Protein AF-A0A1H8HTA5-F1 (afdb_monomer)

Sequence (88 aa):
MKKYIILLLMLILKLDVIACEACKKQQPAGFGGITHGAGPDSNWDYLIVFVMVIITLYVLVATIKCFIKPGEKNEEHIKRMILNDLKP

Secondary structure (DSSP, 8-state):
-HHHHHHHHHHHTT------HHHHHHSPTTTBTTB-SPPPSSHHHHHHHHHHHHHHHHHHHHHHHHHHS-----TTSHHHHHHHTT--

Radius of gyration: 21.72 Å; Cα contacts (8 Å, |Δi|>4): 30; chains: 1; bounding box: 42×36×56 Å

Solvent-accessible surface area (backbone atoms only — not comparable to full-atom values): 5472 Å² total; per-residue (Å²): 111,70,70,57,53,51,51,53,51,58,58,61,73,63,71,80,73,83,71,52,75,70,56,56,72,46,25,33,92,92,45,55,91,77,54,82,61,69,45,73,93,45,76,64,48,52,52,51,53,53,52,49,52,54,52,50,52,51,51,51,50,51,50,52,45,44,71,78,54,61,85,72,82,57,72,85,38,71,69,47,45,64,62,55,72,70,60,132

Structure (mmCIF, N/CA/C/O backbone):
data_AF-A0A1H8HTA5-F1
#
_entry.id   AF-A0A1H8HTA5-F1
#
loop_
_atom_site.group_PDB
_atom_site.id
_atom_site.type_symbol
_atom_site.label_atom_id
_atom_site.label_alt_id
_atom_site.label_comp_id
_atom_site.label_asym_id
_atom_site.label_entity_id
_atom_site.label_seq_id
_atom_site.pdbx_PDB_ins_code
_atom_site.Cartn_x
_atom_site.Cartn_y
_atom_site.Cartn_z
_atom_site.occupancy
_atom_site.B_iso_or_equiv
_atom_site.auth_seq_id
_atom_site.auth_comp_id
_atom_site.auth_asym_id
_atom_site.auth_atom_id
_atom_site.pdbx_PDB_model_num
ATOM 1 N N . MET A 1 1 ? -17.597 20.728 3.703 1.00 60.91 1 MET A N 1
ATOM 2 C CA . MET A 1 1 ? -17.558 19.492 2.888 1.00 60.91 1 MET A CA 1
ATOM 3 C C . MET A 1 1 ? -17.058 19.747 1.464 1.00 60.91 1 MET A C 1
ATOM 5 O O . MET A 1 1 ? -15.973 19.289 1.143 1.00 60.91 1 MET A O 1
ATOM 9 N N . LYS A 1 2 ? -17.755 20.551 0.642 1.00 74.50 2 LYS A N 1
ATOM 10 C CA . LYS A 1 2 ? -17.408 20.802 -0.779 1.00 74.50 2 LYS A CA 1
ATOM 11 C C . LYS A 1 2 ? -15.963 21.278 -1.026 1.00 74.50 2 LYS A C 1
ATOM 13 O O . LYS A 1 2 ? -15.301 20.764 -1.914 1.00 74.50 2 LYS A O 1
ATOM 18 N N . LYS A 1 3 ? -15.441 22.182 -0.184 1.00 81.56 3 LYS A N 1
ATOM 19 C CA . LYS A 1 3 ? -14.049 22.675 -0.264 1.00 81.56 3 LYS A CA 1
ATOM 20 C C . LYS A 1 3 ? -12.984 21.591 -0.046 1.00 81.56 3 LYS A C 1
ATOM 22 O O . LYS A 1 3 ? -11.954 21.620 -0.701 1.00 81.56 3 LYS A O 1
ATOM 27 N N . TYR A 1 4 ? -13.255 20.618 0.826 1.00 91.44 4 TYR A N 1
ATOM 28 C CA . TYR A 1 4 ? -12.342 19.499 1.081 1.00 91.44 4 TYR A CA 1
ATOM 29 C C . TYR 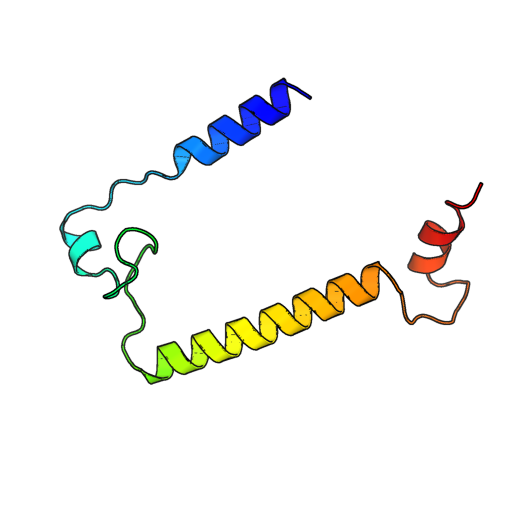A 1 4 ? -12.406 18.459 -0.038 1.00 91.44 4 TYR A C 1
ATOM 31 O O . TYR A 1 4 ? -11.384 17.890 -0.387 1.00 91.44 4 TYR A O 1
ATOM 39 N N . ILE A 1 5 ? -13.581 18.273 -0.651 1.00 90.56 5 ILE A N 1
ATOM 40 C CA . ILE A 1 5 ? -13.748 17.424 -1.841 1.00 90.56 5 ILE A CA 1
ATOM 41 C C . ILE A 1 5 ? -12.989 18.019 -3.032 1.00 90.56 5 ILE A C 1
ATOM 43 O O . ILE A 1 5 ? -12.282 17.302 -3.726 1.00 90.56 5 ILE A O 1
ATOM 47 N N . ILE A 1 6 ? -13.084 19.336 -3.237 1.00 89.44 6 ILE A N 1
ATOM 48 C CA . ILE A 1 6 ? -12.341 20.037 -4.293 1.00 89.44 6 ILE A CA 1
ATOM 49 C C . ILE A 1 6 ? -10.831 19.970 -4.031 1.00 89.44 6 ILE A C 1
ATOM 51 O O . ILE A 1 6 ? -10.068 19.707 -4.953 1.00 89.44 6 ILE A O 1
ATOM 55 N N . LEU A 1 7 ? -10.394 20.143 -2.779 1.00 89.62 7 LEU A N 1
ATOM 56 C CA . LEU A 1 7 ? -8.984 20.019 -2.402 1.00 89.62 7 LEU A CA 1
ATOM 57 C C . LEU A 1 7 ? -8.449 18.595 -2.629 1.00 89.62 7 LEU A C 1
ATOM 59 O O . LEU A 1 7 ? -7.363 18.430 -3.175 1.00 89.62 7 LEU A O 1
ATOM 63 N N . LEU A 1 8 ? -9.229 17.577 -2.255 1.00 87.75 8 LEU A N 1
ATOM 64 C CA . LEU A 1 8 ? -8.900 16.171 -2.485 1.00 87.75 8 LEU A CA 1
ATOM 65 C C . LEU A 1 8 ? -8.811 15.862 -3.987 1.00 87.75 8 LEU A C 1
ATOM 67 O O . LEU A 1 8 ? -7.862 15.221 -4.426 1.00 87.75 8 LEU A O 1
ATOM 71 N N . LEU A 1 9 ? -9.749 16.381 -4.784 1.00 85.88 9 LEU A N 1
ATOM 72 C CA . LEU A 1 9 ? -9.749 16.242 -6.240 1.00 85.88 9 LEU A CA 1
ATOM 73 C C . LEU A 1 9 ? -8.521 16.911 -6.879 1.00 85.88 9 LEU A C 1
ATOM 75 O O . LEU A 1 9 ? -7.873 16.313 -7.732 1.00 85.88 9 LEU A O 1
ATOM 79 N N . MET A 1 10 ? -8.157 18.119 -6.439 1.00 83.00 10 MET A N 1
ATOM 80 C CA . MET A 1 10 ? -6.960 18.813 -6.929 1.00 83.00 10 MET A CA 1
ATOM 81 C C . MET A 1 10 ? -5.660 18.091 -6.554 1.00 83.00 10 MET A C 1
ATOM 83 O O . MET A 1 10 ? -4.688 18.190 -7.296 1.00 83.00 10 MET A O 1
ATOM 87 N N . LEU A 1 11 ? -5.627 17.373 -5.427 1.00 81.00 11 LEU A N 1
ATOM 88 C CA . LEU A 1 11 ? -4.464 16.586 -5.014 1.00 81.00 11 LEU A CA 1
ATOM 89 C C . LEU A 1 11 ? -4.276 15.342 -5.896 1.00 81.00 11 LEU A C 1
ATOM 91 O O . LEU A 1 11 ? -3.151 15.025 -6.269 1.00 81.00 11 LEU A O 1
ATOM 95 N N . ILE A 1 12 ? -5.374 14.682 -6.276 1.00 79.81 12 ILE A N 1
ATOM 96 C CA . ILE A 1 12 ? -5.362 13.500 -7.154 1.00 79.81 12 ILE A CA 1
ATOM 97 C C . ILE A 1 12 ? -4.937 13.879 -8.582 1.00 79.81 12 ILE A C 1
ATOM 99 O O . ILE A 1 12 ? -4.179 13.157 -9.219 1.00 79.81 12 ILE A O 1
ATOM 103 N N . LEU A 1 13 ? -5.351 15.048 -9.076 1.00 74.56 13 LEU A N 1
ATOM 104 C CA . LEU A 1 13 ? -5.025 15.515 -10.432 1.00 74.56 13 LEU A CA 1
ATOM 105 C C . LEU A 1 13 ? -3.546 15.908 -10.635 1.00 74.56 13 LEU A C 1
ATOM 107 O O . LEU A 1 13 ? -3.150 16.200 -11.758 1.00 74.56 13 LEU A O 1
ATOM 111 N N . LYS A 1 14 ? -2.715 15.931 -9.582 1.00 68.50 14 LYS A N 1
ATOM 112 C CA . LYS A 1 14 ? -1.267 16.207 -9.687 1.00 68.50 14 LYS A CA 1
ATOM 113 C C . LYS A 1 14 ? -0.399 14.964 -9.912 1.00 68.50 14 LYS A C 1
ATOM 115 O O . LYS A 1 14 ? 0.822 15.088 -9.918 1.00 68.50 14 LYS A O 1
ATOM 120 N N . LEU A 1 15 ? -0.994 13.781 -10.054 1.00 63.31 15 LEU A N 1
ATOM 121 C CA . LEU A 1 15 ? -0.249 12.517 -10.105 1.00 63.31 15 LEU A CA 1
ATOM 122 C C . LEU A 1 15 ? 0.493 12.271 -11.432 1.00 63.31 15 LEU A C 1
ATOM 124 O O . LEU A 1 15 ? 1.360 11.400 -11.478 1.00 63.31 15 LEU A O 1
ATOM 128 N N . ASP A 1 16 ? 0.237 13.059 -12.478 1.00 58.38 16 ASP 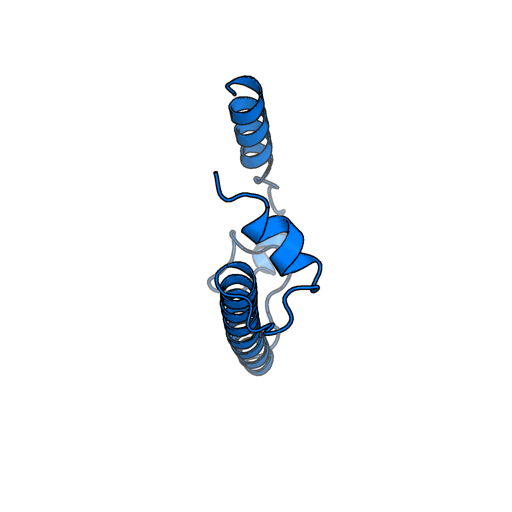A N 1
ATOM 129 C CA . ASP A 1 16 ? 0.858 12.854 -13.789 1.00 58.38 16 ASP A CA 1
ATOM 130 C C . ASP A 1 16 ? 2.214 13.564 -13.903 1.00 58.38 16 ASP A C 1
ATOM 132 O O . ASP A 1 16 ? 2.359 14.640 -14.488 1.00 58.38 16 ASP A O 1
ATOM 136 N N . VAL A 1 17 ? 3.246 12.936 -13.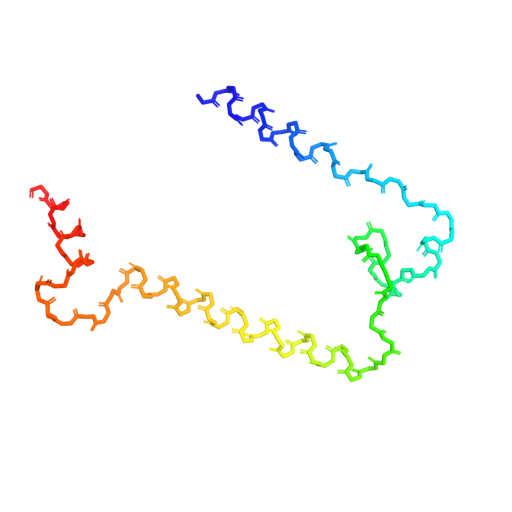338 1.00 63.00 17 VAL A N 1
ATOM 137 C CA . VAL A 1 17 ? 4.641 13.299 -13.610 1.00 63.00 17 VAL A CA 1
ATOM 138 C C . VAL A 1 17 ? 5.075 12.575 -14.884 1.00 63.00 17 VAL A C 1
ATOM 140 O O . VAL A 1 17 ? 5.306 11.368 -14.891 1.00 63.00 17 VAL A O 1
ATOM 143 N N . ILE A 1 18 ? 5.167 13.318 -15.988 1.00 69.50 18 ILE A N 1
ATOM 144 C CA . ILE A 1 18 ? 5.599 12.799 -17.291 1.00 69.50 18 ILE A CA 1
ATOM 145 C C . ILE A 1 18 ? 7.039 12.279 -17.169 1.00 69.50 18 ILE A C 1
ATOM 147 O O . ILE A 1 18 ? 7.977 13.052 -16.973 1.00 69.50 18 ILE A O 1
ATOM 151 N N . ALA A 1 19 ? 7.226 10.965 -17.295 1.00 67.44 19 ALA A N 1
ATOM 152 C CA . ALA A 1 19 ? 8.552 10.355 -17.321 1.00 67.44 19 ALA A CA 1
ATOM 153 C C . ALA A 1 19 ? 9.269 10.665 -18.649 1.00 67.44 19 ALA A C 1
ATOM 155 O O . ALA A 1 19 ? 8.676 10.545 -19.726 1.00 67.44 19 ALA A O 1
ATOM 156 N N . CYS A 1 20 ? 10.557 11.025 -18.592 1.00 78.50 20 CYS A N 1
ATOM 157 C CA .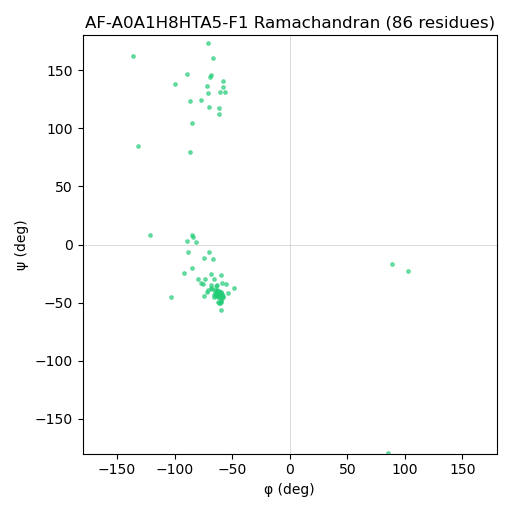 CYS A 1 20 ? 11.382 11.152 -19.795 1.00 78.50 20 CYS A CA 1
ATOM 158 C C . CYS A 1 20 ? 11.604 9.777 -20.458 1.00 78.50 20 CYS A C 1
ATOM 160 O O . CYS A 1 20 ? 11.467 8.734 -19.816 1.00 78.50 20 CYS A O 1
ATOM 162 N N . GLU A 1 21 ? 11.976 9.758 -21.740 1.00 79.25 21 GLU A N 1
ATOM 163 C CA . GLU A 1 21 ? 12.193 8.516 -22.506 1.00 79.25 21 GLU A CA 1
ATOM 164 C C . GLU A 1 21 ? 13.214 7.566 -21.854 1.00 79.25 21 GLU A C 1
ATOM 166 O O . GLU A 1 21 ? 13.048 6.348 -21.902 1.00 79.25 21 GLU A O 1
ATOM 171 N N . ALA A 1 22 ? 14.243 8.107 -21.192 1.00 80.31 22 ALA A N 1
ATOM 172 C CA . ALA A 1 22 ? 15.211 7.302 -20.448 1.00 80.31 22 ALA A CA 1
ATOM 173 C C . ALA A 1 22 ? 14.565 6.605 -19.238 1.00 80.31 22 ALA A C 1
ATOM 175 O O . ALA A 1 22 ? 14.750 5.403 -19.056 1.00 80.31 22 ALA A O 1
ATOM 176 N N . CYS A 1 23 ? 13.748 7.329 -18.465 1.00 78.06 23 CYS A N 1
ATOM 177 C CA . CYS A 1 23 ? 13.022 6.765 -17.330 1.00 78.06 23 CYS A CA 1
ATOM 178 C C . CYS A 1 23 ? 12.026 5.690 -17.775 1.00 78.06 23 CYS A C 1
ATOM 180 O O . CYS A 1 23 ? 11.957 4.651 -17.133 1.00 78.06 23 CYS A O 1
ATOM 182 N N . LYS A 1 24 ? 11.310 5.883 -18.894 1.00 77.81 24 LYS A N 1
ATOM 183 C CA . LYS A 1 24 ? 10.371 4.876 -19.425 1.00 77.81 24 LYS A CA 1
ATOM 184 C C . LYS A 1 24 ? 11.047 3.543 -19.749 1.00 77.81 24 LYS A C 1
ATOM 186 O O . LYS A 1 24 ? 10.492 2.492 -19.453 1.00 77.81 24 LYS A O 1
ATOM 191 N N . LYS A 1 25 ? 12.252 3.576 -20.331 1.00 80.38 25 LYS A N 1
ATOM 192 C CA . LYS A 1 25 ? 13.014 2.362 -20.683 1.00 80.38 25 LYS A CA 1
ATOM 193 C C . LYS A 1 25 ? 13.509 1.577 -19.469 1.00 80.38 25 LYS A C 1
ATOM 195 O O . LYS A 1 25 ? 13.750 0.383 -19.595 1.00 80.38 25 LYS A O 1
ATOM 200 N N . GLN A 1 26 ? 13.684 2.241 -18.329 1.00 79.38 26 GLN A N 1
ATOM 201 C CA . GLN A 1 26 ? 14.117 1.610 -17.081 1.00 79.38 26 GLN A CA 1
ATOM 202 C C . GLN A 1 26 ? 12.950 1.080 -16.238 1.00 79.38 26 GLN A C 1
ATOM 204 O O . GLN A 1 26 ? 13.187 0.431 -15.221 1.00 79.38 26 GLN A O 1
ATOM 209 N N . GLN A 1 27 ? 11.699 1.343 -16.629 1.00 79.94 27 GLN A N 1
ATOM 210 C CA . GLN A 1 27 ? 10.552 0.842 -15.883 1.00 79.94 27 GLN A CA 1
ATOM 211 C C . GLN A 1 27 ? 10.433 -0.690 -15.996 1.00 79.94 27 GLN A C 1
ATOM 213 O O . GLN A 1 27 ? 10.727 -1.258 -17.050 1.00 79.94 27 GLN A O 1
ATOM 218 N N . PRO A 1 28 ? 9.964 -1.369 -14.934 1.00 80.44 28 PRO A N 1
ATOM 219 C CA . PRO A 1 28 ? 9.766 -2.815 -14.936 1.00 80.44 28 PRO A CA 1
ATOM 220 C C . PRO A 1 28 ? 8.815 -3.280 -16.044 1.00 80.44 28 PRO A C 1
ATOM 222 O O . PRO A 1 28 ? 7.762 -2.677 -16.285 1.00 80.44 28 PRO A O 1
ATOM 225 N N . ALA A 1 29 ? 9.149 -4.416 -16.660 1.00 70.75 29 ALA A N 1
ATOM 226 C CA . ALA A 1 29 ? 8.279 -5.084 -17.619 1.00 70.75 29 ALA A CA 1
ATOM 227 C C . ALA A 1 29 ? 6.960 -5.487 -16.928 1.00 70.75 29 ALA A C 1
ATOM 229 O O . ALA A 1 29 ? 6.959 -6.258 -15.974 1.00 70.75 29 ALA A O 1
ATOM 230 N N . GLY A 1 30 ? 5.837 -4.927 -17.389 1.00 73.31 30 GLY A N 1
ATOM 231 C CA . GLY A 1 30 ? 4.493 -5.191 -16.854 1.00 73.31 30 GLY A CA 1
ATOM 232 C C . GLY A 1 30 ? 3.910 -4.099 -15.949 1.00 73.31 30 GLY A C 1
ATOM 233 O O . GLY A 1 30 ? 2.691 -3.983 -15.882 1.00 73.31 30 GLY A O 1
ATOM 234 N N . PHE A 1 31 ? 4.741 -3.252 -15.326 1.00 73.81 31 PHE A N 1
ATOM 235 C CA . PHE A 1 31 ? 4.282 -2.144 -14.463 1.00 73.81 31 PHE A CA 1
ATOM 236 C C . PHE A 1 31 ? 4.748 -0.754 -14.934 1.00 73.81 31 PHE A C 1
ATOM 238 O O . PHE A 1 31 ? 4.540 0.253 -14.248 1.00 73.81 31 PHE A O 1
ATOM 245 N N . GLY A 1 32 ? 5.344 -0.678 -16.128 1.00 74.56 32 GLY A N 1
ATOM 246 C CA . GLY A 1 32 ? 5.699 0.581 -16.778 1.00 74.56 32 GLY A CA 1
ATOM 247 C C . GLY A 1 32 ? 4.498 1.512 -16.944 1.00 74.56 32 GLY A C 1
ATOM 248 O O . GLY A 1 32 ? 3.424 1.101 -17.372 1.00 74.56 32 GLY A O 1
ATOM 249 N N . GLY A 1 33 ? 4.680 2.772 -16.552 1.00 74.19 33 GLY A N 1
ATOM 250 C CA . GLY A 1 33 ? 3.629 3.791 -16.487 1.00 74.19 33 GLY A CA 1
ATOM 251 C C . GLY A 1 33 ? 2.861 3.851 -15.160 1.00 74.19 33 GLY A C 1
ATOM 252 O O . GLY A 1 33 ? 2.247 4.876 -14.890 1.00 74.19 33 GLY A O 1
ATOM 253 N N . ILE A 1 34 ? 2.932 2.815 -14.314 1.00 75.75 34 ILE A N 1
ATOM 254 C CA . ILE A 1 34 ? 2.283 2.784 -12.988 1.00 75.75 34 ILE A CA 1
ATOM 255 C C . ILE A 1 34 ? 3.317 3.013 -11.884 1.00 75.75 34 ILE A C 1
ATOM 257 O O . ILE A 1 34 ? 3.097 3.793 -10.958 1.00 75.75 34 ILE A O 1
ATOM 261 N N . THR A 1 35 ? 4.462 2.335 -11.977 1.00 72.31 35 THR A N 1
ATOM 262 C CA . THR A 1 35 ? 5.533 2.429 -10.982 1.00 72.31 35 THR A CA 1
ATOM 263 C C . THR A 1 35 ? 6.629 3.379 -11.451 1.00 72.31 35 THR A C 1
ATOM 265 O O . THR A 1 35 ? 7.031 3.368 -12.617 1.00 72.31 35 THR A O 1
ATOM 268 N N . HIS A 1 36 ? 7.133 4.201 -10.535 1.00 73.69 36 HIS A N 1
ATOM 269 C CA . HIS A 1 36 ? 8.290 5.059 -10.767 1.00 73.69 36 HIS A CA 1
ATOM 270 C C . HIS A 1 36 ? 9.578 4.308 -10.411 1.00 73.69 36 HIS A C 1
ATOM 272 O O . HIS A 1 36 ? 9.593 3.518 -9.471 1.00 73.69 36 HIS A O 1
ATOM 278 N N . GLY A 1 37 ? 10.660 4.587 -11.141 1.00 71.50 37 GLY A N 1
ATOM 279 C CA . GLY A 1 37 ? 11.975 3.997 -10.883 1.00 71.50 37 GLY A CA 1
ATOM 280 C C . GLY A 1 37 ? 12.204 2.635 -11.541 1.00 71.50 37 GLY A C 1
ATOM 281 O O . GLY A 1 37 ? 11.360 2.124 -12.283 1.00 71.50 37 GLY A O 1
ATOM 282 N N . ALA A 1 38 ? 13.396 2.092 -11.29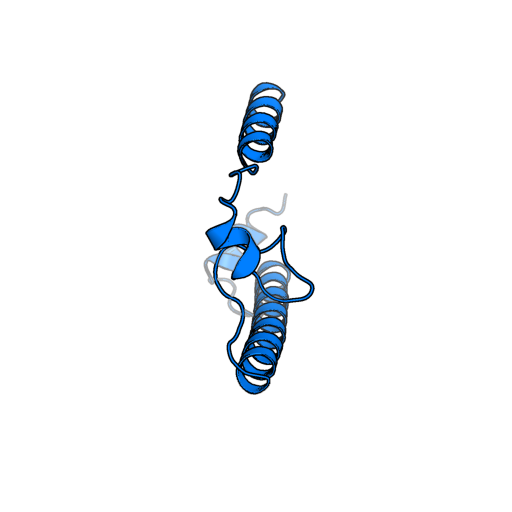1 1.00 77.81 38 ALA A N 1
ATOM 283 C CA . ALA A 1 38 ? 13.797 0.782 -11.779 1.00 77.81 38 ALA A CA 1
ATOM 284 C C . ALA A 1 38 ? 13.011 -0.327 -11.071 1.00 77.81 38 ALA A C 1
ATOM 286 O O . ALA A 1 38 ? 12.675 -0.225 -9.889 1.00 77.81 38 ALA A O 1
ATOM 287 N N . GLY A 1 39 ? 12.705 -1.378 -11.828 1.00 79.31 39 GLY A N 1
ATOM 288 C CA . GLY A 1 39 ? 12.105 -2.589 -11.290 1.00 79.31 39 GLY A CA 1
ATOM 289 C C . GLY A 1 39 ? 13.077 -3.398 -10.430 1.00 79.31 39 GLY A C 1
ATOM 290 O O . GLY A 1 39 ? 14.265 -3.095 -10.396 1.00 79.31 39 GLY A O 1
ATOM 291 N N . PRO A 1 40 ? 12.583 -4.455 -9.771 1.00 85.56 40 PRO A N 1
ATOM 292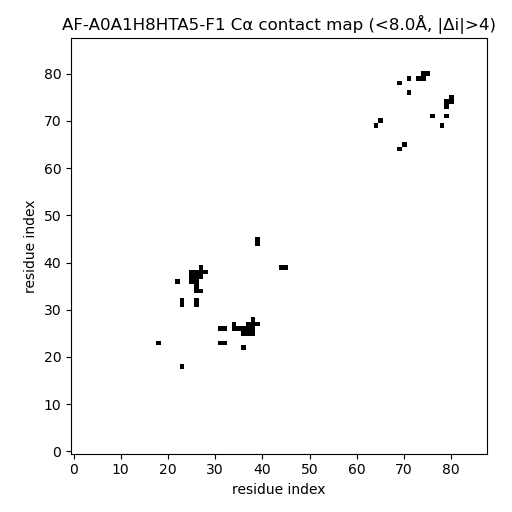 C CA . PRO A 1 40 ? 13.445 -5.437 -9.129 1.00 85.56 40 PRO A CA 1
ATOM 293 C C . PRO A 1 40 ? 14.406 -6.076 -10.147 1.00 85.56 40 PRO A C 1
ATOM 295 O O . PRO A 1 40 ? 13.978 -6.445 -11.245 1.00 85.56 40 PRO A O 1
ATOM 298 N N . ASP A 1 41 ? 15.682 -6.209 -9.775 1.00 84.38 41 ASP A N 1
ATOM 299 C CA . ASP A 1 41 ? 16.751 -6.677 -10.668 1.00 84.38 41 ASP A CA 1
ATOM 300 C C . ASP A 1 41 ? 16.660 -8.188 -10.941 1.00 84.38 41 ASP A C 1
ATOM 302 O O . ASP A 1 41 ? 17.047 -8.664 -12.010 1.00 84.38 41 ASP A O 1
ATOM 306 N N . SER A 1 42 ? 16.135 -8.962 -9.984 1.00 89.12 42 SER A N 1
ATOM 307 C CA . SER A 1 42 ? 16.061 -10.422 -10.054 1.00 89.12 42 SER A CA 1
ATOM 308 C C . SER A 1 42 ? 14.715 -10.994 -9.596 1.00 89.12 42 SER A C 1
ATOM 310 O O . SER A 1 42 ? 13.955 -10.375 -8.853 1.00 89.12 42 SER A O 1
ATOM 312 N N . ASN A 1 43 ? 14.437 -12.249 -9.971 1.00 89.50 43 ASN A N 1
ATOM 313 C CA . ASN A 1 43 ? 13.243 -12.980 -9.518 1.00 89.50 43 ASN A CA 1
ATOM 314 C C . ASN A 1 43 ? 13.169 -13.138 -7.987 1.00 89.50 43 ASN A C 1
ATOM 316 O O . ASN A 1 43 ? 12.076 -13.257 -7.433 1.00 89.50 43 ASN A O 1
ATOM 320 N N . TRP A 1 44 ? 14.314 -13.127 -7.299 1.00 93.56 44 TRP A N 1
ATOM 321 C CA . TRP A 1 44 ? 14.362 -13.172 -5.838 1.00 93.56 44 TRP A CA 1
ATOM 322 C C . TRP A 1 44 ? 13.818 -11.894 -5.211 1.00 93.56 44 TRP A C 1
ATOM 324 O O . TRP A 1 44 ? 13.119 -11.960 -4.202 1.00 93.56 44 TRP A O 1
ATOM 334 N N . ASP A 1 45 ? 14.049 -10.752 -5.849 1.00 90.19 45 ASP A N 1
ATOM 335 C CA . ASP A 1 45 ? 13.543 -9.472 -5.368 1.00 90.19 45 ASP A CA 1
ATOM 336 C C . ASP A 1 45 ? 12.011 -9.426 -5.473 1.00 90.19 45 ASP A C 1
ATOM 338 O O . ASP A 1 45 ? 11.334 -8.993 -4.540 1.00 90.19 45 ASP A O 1
ATOM 342 N N . TYR A 1 46 ? 11.440 -9.985 -6.549 1.00 89.06 46 TYR A N 1
ATOM 343 C CA . TYR A 1 46 ? 9.987 -10.161 -6.672 1.00 89.06 46 TYR A CA 1
ATOM 344 C C . TYR A 1 46 ? 9.413 -11.072 -5.579 1.00 89.06 46 TYR A C 1
ATOM 346 O O . TYR A 1 46 ? 8.353 -10.770 -5.027 1.00 89.06 46 TYR A O 1
ATOM 354 N N . LEU A 1 47 ? 10.107 -12.161 -5.229 1.00 94.44 47 LEU A N 1
ATOM 355 C CA . LEU A 1 47 ? 9.682 -13.051 -4.146 1.00 94.44 47 LEU A CA 1
ATOM 356 C C . LEU A 1 47 ? 9.691 -12.331 -2.790 1.00 94.44 47 LEU A C 1
ATOM 358 O O . LEU A 1 47 ? 8.733 -12.452 -2.027 1.00 94.44 47 LEU A O 1
ATOM 362 N N . ILE A 1 48 ? 10.742 -11.559 -2.501 1.00 95.12 48 ILE A N 1
ATOM 363 C CA . ILE A 1 48 ? 10.856 -10.792 -1.255 1.00 95.12 48 ILE A CA 1
ATOM 364 C C . ILE A 1 48 ? 9.725 -9.765 -1.161 1.00 95.12 48 ILE A C 1
ATOM 366 O O . ILE A 1 48 ? 9.023 -9.724 -0.150 1.00 95.12 48 ILE A O 1
ATOM 370 N N . VAL A 1 49 ? 9.499 -8.981 -2.221 1.00 92.00 49 VAL A N 1
ATOM 371 C CA . VAL A 1 49 ? 8.410 -7.993 -2.267 1.00 92.00 49 VAL A CA 1
ATOM 372 C C . VAL A 1 49 ? 7.054 -8.669 -2.060 1.00 92.00 49 VAL A C 1
ATOM 374 O O . VAL A 1 49 ? 6.236 -8.178 -1.283 1.00 92.00 49 VAL A O 1
ATOM 377 N N . PHE A 1 50 ? 6.820 -9.825 -2.683 1.00 93.69 50 PHE A N 1
ATOM 378 C CA . PHE A 1 50 ? 5.580 -10.578 -2.507 1.00 93.69 50 PHE A CA 1
ATOM 379 C C . PHE A 1 50 ? 5.360 -11.010 -1.048 1.00 93.69 50 PHE A C 1
ATOM 381 O O . PHE A 1 50 ? 4.278 -10.804 -0.493 1.00 93.69 50 PHE A O 1
ATOM 388 N N . VAL A 1 51 ? 6.395 -11.545 -0.394 1.00 97.88 51 VAL A N 1
ATOM 389 C CA . VAL A 1 51 ? 6.335 -11.920 1.028 1.00 97.88 51 VAL A CA 1
ATOM 390 C C . VAL A 1 51 ? 6.089 -10.695 1.912 1.00 97.88 51 VAL A C 1
ATOM 392 O O . VAL A 1 51 ? 5.255 -10.755 2.818 1.00 97.88 51 VAL A O 1
ATOM 395 N N . MET A 1 52 ? 6.750 -9.567 1.634 1.00 97.38 52 MET A N 1
ATOM 396 C CA . MET A 1 52 ? 6.525 -8.316 2.362 1.00 97.38 52 MET A CA 1
ATOM 397 C C . MET A 1 52 ? 5.069 -7.859 2.263 1.00 97.38 52 MET A C 1
ATOM 399 O O . MET A 1 52 ? 4.467 -7.551 3.289 1.00 97.38 52 MET A O 1
ATOM 40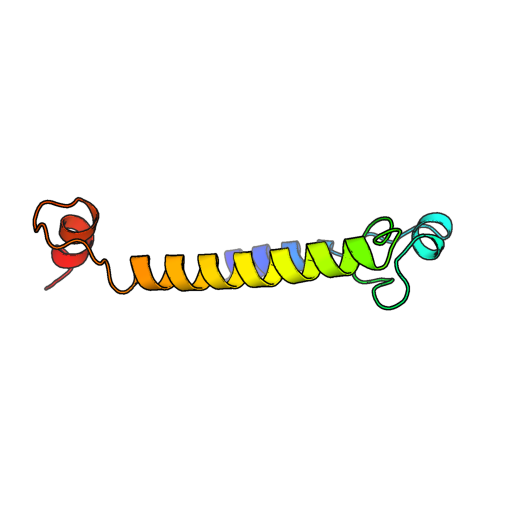3 N N . VAL A 1 53 ? 4.475 -7.882 1.065 1.00 96.81 53 VAL A N 1
ATOM 404 C CA . VAL A 1 53 ? 3.063 -7.519 0.864 1.00 96.81 53 VAL A CA 1
ATOM 405 C C . VAL A 1 53 ? 2.142 -8.400 1.710 1.00 96.81 53 VAL A C 1
ATOM 407 O O . VAL A 1 53 ? 1.258 -7.876 2.388 1.00 96.81 53 VAL A O 1
ATOM 410 N N . ILE A 1 54 ? 2.365 -9.719 1.736 1.00 98.44 54 ILE A N 1
ATOM 411 C CA . ILE A 1 54 ? 1.569 -10.646 2.558 1.00 98.44 54 ILE A CA 1
ATOM 412 C C . ILE A 1 54 ? 1.660 -10.280 4.044 1.00 98.44 54 ILE A C 1
ATOM 414 O O . ILE A 1 54 ? 0.632 -10.175 4.718 1.00 98.44 54 ILE A O 1
ATOM 418 N N . ILE A 1 55 ? 2.874 -10.059 4.557 1.00 98.44 55 ILE A N 1
ATOM 419 C CA . ILE A 1 55 ? 3.091 -9.705 5.965 1.00 98.44 55 ILE A CA 1
ATOM 420 C C . ILE A 1 55 ? 2.422 -8.366 6.288 1.00 98.44 55 ILE A C 1
ATOM 422 O O . ILE A 1 55 ? 1.728 -8.254 7.299 1.00 98.44 55 ILE A O 1
ATOM 426 N N . THR A 1 56 ? 2.572 -7.358 5.429 1.00 98.44 56 THR A N 1
ATOM 427 C CA . THR A 1 56 ? 1.945 -6.046 5.617 1.00 98.44 56 THR A CA 1
ATOM 428 C C . THR A 1 56 ? 0.423 -6.149 5.648 1.00 98.44 56 THR A C 1
ATOM 430 O O . THR A 1 56 ? -0.198 -5.558 6.530 1.00 98.44 56 THR A O 1
ATOM 433 N N . LEU A 1 57 ? -0.191 -6.927 4.751 1.00 98.25 57 LEU A N 1
ATOM 434 C CA . LEU A 1 57 ? -1.639 -7.153 4.759 1.00 98.25 57 LEU A CA 1
ATOM 435 C C . LEU A 1 57 ? -2.095 -7.860 6.037 1.00 98.25 57 LEU A C 1
ATOM 437 O O . LEU A 1 57 ? -3.092 -7.460 6.637 1.00 98.25 57 LEU A O 1
ATOM 441 N N . TYR A 1 58 ? -1.345 -8.865 6.494 1.00 98.19 58 TYR A N 1
ATOM 442 C CA . TYR A 1 58 ? -1.625 -9.535 7.760 1.00 98.19 58 TYR A CA 1
ATOM 443 C C . TYR A 1 58 ? -1.584 -8.556 8.942 1.00 98.19 58 TYR A C 1
ATOM 445 O O . TYR A 1 58 ? -2.532 -8.493 9.727 1.00 98.19 58 TYR A O 1
ATOM 453 N N . VAL A 1 59 ? -0.524 -7.748 9.047 1.00 98.00 59 VAL A N 1
ATOM 454 C CA . VAL A 1 59 ? -0.375 -6.745 10.112 1.00 98.00 59 VAL A CA 1
ATOM 455 C C . VAL A 1 59 ? -1.462 -5.678 10.023 1.00 98.00 59 VAL A C 1
ATOM 457 O O . VAL A 1 59 ? -2.000 -5.282 11.056 1.00 98.00 59 VAL A O 1
ATOM 460 N N . LEU A 1 60 ? -1.839 -5.243 8.819 1.00 97.62 60 LEU A N 1
ATOM 461 C CA . LEU A 1 60 ? -2.928 -4.291 8.610 1.00 97.62 60 LEU A CA 1
ATOM 462 C C . LEU A 1 60 ? -4.251 -4.852 9.142 1.00 97.62 60 LEU A C 1
ATOM 464 O O . LEU A 1 60 ? -4.920 -4.198 9.941 1.00 97.62 60 LEU A O 1
ATOM 468 N N . VAL A 1 61 ? -4.604 -6.082 8.761 1.00 96.56 61 VAL A N 1
ATOM 469 C CA . VAL A 1 61 ? -5.828 -6.748 9.232 1.00 96.56 61 VAL A CA 1
ATOM 470 C C . VAL A 1 61 ? -5.795 -6.951 10.745 1.00 96.56 61 VAL A C 1
ATOM 472 O O . VAL A 1 61 ? -6.787 -6.679 11.420 1.00 96.56 61 VAL A O 1
ATOM 475 N N . ALA A 1 62 ? -4.663 -7.382 11.305 1.00 94.25 62 ALA A N 1
ATOM 476 C CA . ALA A 1 62 ? -4.500 -7.551 12.746 1.00 94.25 62 ALA A CA 1
ATOM 477 C C . ALA A 1 62 ? -4.639 -6.217 13.497 1.00 94.25 62 ALA A C 1
ATOM 479 O O . ALA A 1 62 ? -5.317 -6.149 14.520 1.00 94.25 62 ALA A O 1
ATOM 480 N N . THR A 1 63 ? -4.061 -5.145 12.955 1.00 93.88 63 THR A N 1
ATOM 481 C CA . THR A 1 63 ? -4.174 -3.783 13.490 1.00 93.88 63 THR A CA 1
ATOM 482 C C . THR A 1 63 ? -5.626 -3.317 13.492 1.00 93.88 63 THR A C 1
ATOM 484 O O . THR A 1 63 ? -6.135 -2.910 14.534 1.00 93.88 63 THR A O 1
ATOM 487 N N . ILE A 1 64 ? -6.329 -3.448 12.362 1.00 93.56 64 ILE A N 1
ATOM 488 C CA . ILE A 1 64 ? -7.758 -3.116 12.256 1.00 93.56 64 ILE A CA 1
ATOM 489 C C . ILE A 1 64 ? -8.572 -3.943 13.258 1.00 93.56 64 ILE A C 1
ATOM 491 O O . ILE A 1 64 ? -9.406 -3.397 13.980 1.00 93.56 64 ILE A O 1
ATOM 495 N N . LYS A 1 65 ? -8.297 -5.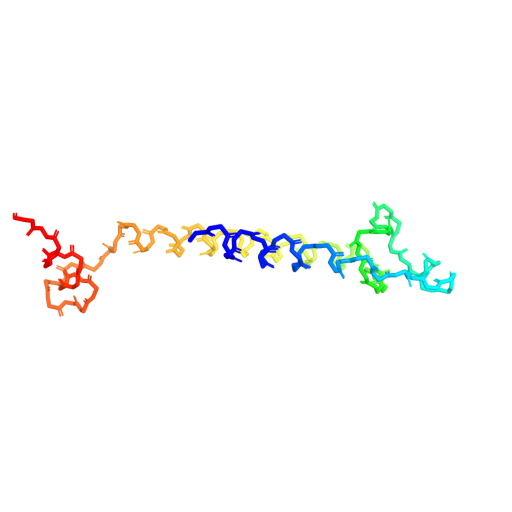248 13.368 1.00 89.00 65 LYS A N 1
ATOM 496 C CA . LYS A 1 65 ? -8.947 -6.133 14.342 1.00 89.00 65 LYS A CA 1
ATOM 497 C C . LYS A 1 65 ? -8.714 -5.666 15.781 1.00 89.00 65 LYS A C 1
ATOM 499 O O . LYS A 1 65 ? -9.662 -5.676 16.559 1.00 89.00 65 LYS A O 1
ATOM 504 N N . CYS A 1 66 ? -7.503 -5.227 16.124 1.00 86.44 66 CYS A N 1
ATOM 505 C CA . CYS A 1 66 ? -7.182 -4.660 17.437 1.00 86.44 66 CYS A CA 1
ATOM 506 C C . CYS A 1 66 ? -7.941 -3.359 17.726 1.00 86.44 66 CYS A C 1
ATOM 508 O O . CYS A 1 66 ? -8.322 -3.138 18.873 1.00 86.44 66 CYS A O 1
ATOM 510 N N . PHE A 1 67 ? -8.172 -2.515 16.717 1.00 83.75 67 PHE A N 1
ATOM 511 C CA . PHE A 1 67 ? -8.970 -1.296 16.878 1.00 83.75 67 PHE A CA 1
ATOM 512 C C . PHE A 1 67 ? -10.464 -1.590 17.052 1.00 83.75 67 PHE A C 1
ATOM 514 O O . PHE A 1 67 ? -11.104 -0.971 17.895 1.00 83.75 67 PHE A O 1
ATOM 521 N N . ILE A 1 68 ? -11.018 -2.541 16.292 1.00 84.50 68 ILE A N 1
ATOM 522 C CA . ILE A 1 68 ? -12.449 -2.885 16.357 1.00 84.50 68 ILE A CA 1
ATOM 523 C C . ILE A 1 68 ? -12.776 -3.688 17.621 1.00 84.50 68 ILE A C 1
ATOM 525 O O . ILE A 1 68 ? -13.794 -3.452 18.268 1.00 84.50 68 ILE A O 1
ATOM 529 N N . LYS A 1 69 ? -11.939 -4.672 17.959 1.00 77.88 69 LYS A N 1
ATOM 530 C CA . LYS A 1 69 ? -12.134 -5.557 19.107 1.00 77.88 69 LYS A CA 1
ATOM 531 C C . LYS A 1 69 ? -10.838 -5.640 19.914 1.00 77.88 69 LYS A C 1
ATOM 533 O O . LYS A 1 69 ? -10.060 -6.581 19.717 1.00 77.88 69 LYS A O 1
ATOM 538 N N . PRO A 1 70 ? -10.599 -4.680 20.823 1.00 75.38 70 PRO A N 1
ATOM 539 C CA . PRO A 1 70 ? -9.429 -4.722 21.685 1.00 75.38 70 PRO A CA 1
ATOM 540 C C . PRO A 1 70 ? -9.467 -5.992 22.547 1.00 75.38 70 PRO A C 1
ATOM 542 O O . PRO A 1 70 ? -10.486 -6.329 23.147 1.00 75.38 70 PRO A O 1
ATOM 545 N N . GLY A 1 71 ? -8.353 -6.726 22.587 1.00 75.06 71 GLY A N 1
ATOM 546 C CA . GLY A 1 71 ? -8.193 -7.929 23.420 1.00 75.06 71 GLY A CA 1
ATOM 547 C C . GLY A 1 71 ? -7.849 -7.626 24.883 1.00 75.06 71 GLY A C 1
ATOM 548 O O . GLY A 1 71 ? -7.606 -8.544 25.667 1.00 75.06 71 GLY A O 1
ATOM 549 N N . GLU A 1 72 ? -7.788 -6.344 25.241 1.00 77.62 72 GLU A N 1
ATOM 550 C CA . GLU A 1 72 ? -7.480 -5.860 26.582 1.00 77.62 72 GLU A CA 1
ATOM 551 C C . GLU A 1 72 ? -8.645 -6.173 27.528 1.00 77.62 72 GLU A C 1
ATOM 553 O O . GLU A 1 72 ? -9.764 -5.705 27.332 1.00 77.62 72 GLU A O 1
ATOM 558 N N . LYS A 1 73 ? -8.384 -6.977 28.563 1.00 69.50 73 LYS A N 1
ATOM 559 C CA . LYS A 1 73 ? -9.398 -7.360 29.561 1.00 69.50 73 LYS A CA 1
ATOM 560 C C . LYS A 1 73 ? -9.548 -6.336 30.689 1.00 69.50 73 LYS A C 1
ATOM 562 O O . LYS A 1 73 ? -10.568 -6.335 31.365 1.00 69.50 73 LYS A O 1
ATOM 567 N N . ASN A 1 74 ? -8.544 -5.484 30.897 1.00 73.94 74 ASN A N 1
ATOM 568 C CA . ASN A 1 74 ? -8.542 -4.509 31.985 1.00 73.94 74 ASN A CA 1
ATOM 569 C C . ASN A 1 74 ? -9.443 -3.310 31.641 1.00 73.94 74 ASN A C 1
ATOM 571 O O . ASN A 1 74 ? -9.259 -2.685 30.598 1.00 73.94 74 ASN A O 1
ATOM 575 N N . GLU A 1 75 ? -10.414 -3.021 32.510 1.00 66.25 75 GLU A N 1
ATOM 576 C CA . GLU A 1 75 ? -11.350 -1.887 32.431 1.00 66.25 75 GLU A CA 1
ATOM 577 C C . GLU A 1 75 ? -10.629 -0.528 32.419 1.00 66.25 75 GLU A C 1
ATOM 579 O O . GLU A 1 75 ? -11.056 0.371 31.703 1.00 66.25 75 GLU A O 1
ATOM 584 N N . GLU A 1 76 ? -9.493 -0.404 33.113 1.00 69.88 76 GLU A N 1
ATOM 585 C CA . GLU A 1 76 ? -8.731 0.853 33.236 1.00 69.88 76 GLU A CA 1
ATOM 586 C C . GLU A 1 76 ? -7.774 1.119 32.064 1.00 69.88 76 GLU A C 1
ATOM 588 O O . GLU A 1 76 ? -6.969 2.051 32.083 1.00 69.88 76 GLU A O 1
ATOM 5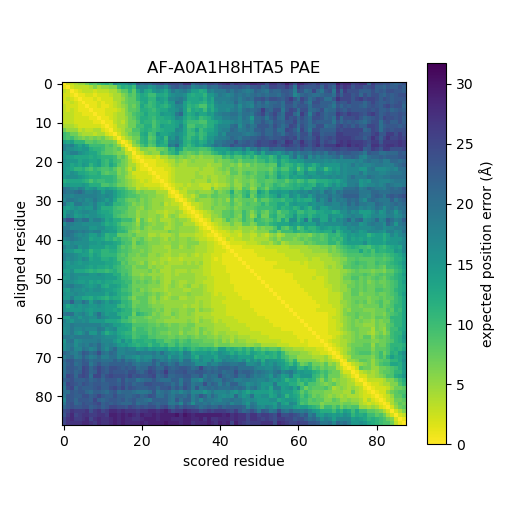93 N N . HIS A 1 77 ? -7.810 0.294 31.016 1.00 74.69 77 HIS A N 1
ATOM 594 C CA . HIS A 1 77 ? -6.976 0.548 29.852 1.00 74.69 77 HIS A CA 1
ATOM 595 C C . HIS A 1 77 ? -7.500 1.771 29.085 1.00 74.69 77 HIS A C 1
ATOM 597 O O . HIS A 1 77 ? -8.676 1.819 28.729 1.00 74.69 77 HIS A O 1
ATOM 603 N N . ILE A 1 78 ? -6.618 2.723 28.754 1.00 77.81 78 ILE A N 1
ATOM 604 C CA . ILE A 1 78 ? -6.961 4.004 28.096 1.00 77.81 78 ILE A CA 1
ATOM 605 C C . ILE A 1 78 ? -7.879 3.807 26.874 1.00 77.81 78 ILE A C 1
ATOM 607 O O . ILE A 1 78 ? -8.814 4.575 26.658 1.00 77.81 78 ILE A O 1
ATOM 611 N N . LYS A 1 79 ? -7.662 2.737 26.094 1.00 67.25 79 LYS A N 1
ATOM 612 C CA . LYS A 1 79 ? -8.514 2.388 24.945 1.00 67.25 79 LYS A CA 1
ATOM 613 C C . LYS A 1 79 ? -9.952 2.023 25.342 1.00 67.25 79 LYS A C 1
ATOM 615 O O . LYS A 1 79 ? -10.873 2.409 24.633 1.00 67.25 79 LYS A O 1
ATOM 620 N N . ARG A 1 80 ? -10.165 1.302 26.450 1.00 72.00 80 ARG A N 1
ATOM 621 C CA . ARG A 1 80 ? -11.506 0.944 26.948 1.00 72.00 80 ARG A CA 1
ATOM 622 C C . ARG A 1 80 ? -12.216 2.118 27.600 1.00 72.00 80 ARG A C 1
ATOM 624 O O . ARG A 1 80 ? -13.426 2.197 27.438 1.00 72.00 80 ARG A O 1
ATOM 631 N N . MET A 1 81 ? -11.490 3.016 28.263 1.00 71.06 81 MET A N 1
ATOM 632 C CA . MET A 1 81 ? -12.064 4.251 28.806 1.00 71.06 81 MET A CA 1
ATOM 633 C C . MET A 1 81 ? -12.671 5.085 27.670 1.00 71.06 81 MET A C 1
ATOM 635 O O . MET A 1 81 ? -13.878 5.267 27.621 1.00 71.06 81 MET A O 1
ATOM 639 N N . ILE A 1 82 ? -11.883 5.419 26.641 1.00 73.88 82 ILE A N 1
ATOM 640 C CA . ILE A 1 82 ? -12.359 6.231 25.504 1.00 73.88 82 ILE A CA 1
ATOM 641 C C . ILE A 1 82 ? -13.504 5.552 24.729 1.00 73.88 82 ILE A C 1
ATOM 643 O O . ILE A 1 82 ? -14.439 6.220 24.292 1.00 73.88 82 ILE A O 1
ATOM 647 N N . LEU A 1 83 ? -13.436 4.231 24.522 1.00 70.62 83 LEU A N 1
ATOM 648 C CA . LEU A 1 83 ? -14.437 3.503 23.733 1.00 70.62 83 LEU A CA 1
ATOM 649 C C . LEU A 1 83 ? -15.731 3.196 24.509 1.00 70.62 83 LEU A C 1
ATOM 651 O O . LEU A 1 83 ? -16.782 3.106 23.879 1.00 70.62 83 LEU A O 1
ATOM 655 N N . ASN A 1 84 ? -15.679 3.029 25.837 1.00 66.75 84 ASN A N 1
ATOM 656 C CA . ASN A 1 84 ? -16.867 2.768 26.663 1.00 66.75 84 ASN A CA 1
ATOM 657 C C . ASN A 1 84 ? -17.503 4.045 27.230 1.00 66.75 84 ASN A C 1
ATOM 659 O O . ASN A 1 84 ? -18.711 4.035 27.449 1.00 66.75 84 ASN A O 1
ATOM 663 N N . ASP A 1 85 ? -16.753 5.142 27.379 1.00 59.25 85 ASP A N 1
ATOM 664 C CA . ASP A 1 85 ? -17.303 6.467 27.725 1.00 59.25 85 ASP A CA 1
ATOM 665 C C . ASP A 1 85 ? -18.195 7.041 26.602 1.00 59.25 85 ASP A C 1
ATOM 667 O O . ASP A 1 85 ? -18.941 7.995 26.807 1.00 59.25 85 ASP A O 1
ATOM 671 N N . LEU A 1 86 ? -18.154 6.440 25.405 1.00 55.16 86 LEU A N 1
ATOM 672 C CA . LEU A 1 86 ? -19.027 6.745 24.265 1.00 55.16 86 LEU A CA 1
ATOM 673 C C . LEU A 1 86 ? -20.376 6.002 24.286 1.00 55.16 86 LEU A C 1
ATOM 675 O O . LEU A 1 86 ? -21.116 6.055 23.299 1.00 55.16 86 LEU A O 1
ATOM 679 N N . LYS A 1 87 ? -20.721 5.302 25.372 1.00 43.12 87 LYS A N 1
ATOM 680 C CA . LYS A 1 87 ? -22.042 4.678 25.503 1.00 43.12 87 LYS A CA 1
ATOM 681 C C . LYS A 1 87 ? -23.048 5.691 26.091 1.00 43.12 87 LYS A C 1
ATOM 683 O O . LYS A 1 87 ? -22.758 6.224 27.158 1.00 43.12 87 LYS A O 1
ATOM 688 N N . PRO A 1 88 ? -24.181 5.979 25.413 1.00 50.84 88 PRO A N 1
ATOM 689 C CA . PRO A 1 88 ? -25.233 6.851 25.945 1.00 50.84 88 PRO A CA 1
ATOM 690 C C . PRO A 1 88 ? -25.934 6.245 27.165 1.00 50.84 88 PRO A C 1
ATOM 692 O O . PRO A 1 88 ? -25.980 4.993 27.265 1.00 50.84 88 PRO A O 1
#

pLDDT: mean 80.2, std 12.07, range [43.12, 98.44]

Organism: NCBI:txid551995

Foldseek 3Di:
DVVVVVVVVVVVVVPDDPDDPVQQVQDDDPCRPPDGGHDDPDPVVVVVVVVVVVVVVVVVVVVVCCLVDPPDPDCPDPSNCVVVVPDD

Mean predicted aligned error: 12.1 Å